Protein AF-A0A3D5UVD1-F1 (afdb_monomer_lite)

Secondary structure (DSSP, 8-state):
-------------SHHHHHHHHHHTT-HHHHHHHHHTEEEEEEETTEEEEEEPTT---

Foldseek 3Di:
DDPDDPDPDQWCPDLVSVLVVCVVVVVVVVNCCSVPFWDWPDDDGVDTDIDTDPPRDD

Structure (mmCIF, N/CA/C/O backbone):
data_AF-A0A3D5UVD1-F1
#
_entry.id   AF-A0A3D5UVD1-F1
#
loop_
_atom_site.group_PDB
_atom_site.id
_atom_site.type_symbol
_atom_site.label_atom_id
_atom_site.label_alt_id
_atom_site.label_comp_id
_atom_site.label_asym_id
_atom_site.label_entity_id
_atom_site.label_seq_id
_atom_site.pdbx_PDB_ins_code
_atom_site.Cartn_x
_atom_site.Cartn_y
_atom_site.Cartn_z
_atom_site.occupancy
_atom_site.B_iso_or_equiv
_atom_site.auth_seq_id
_atom_site.auth_comp_id
_atom_site.auth_asym_id
_atom_site.auth_atom_id
_atom_site.pdbx_PDB_model_num
ATOM 1 N N . PRO A 1 1 ? -18.752 -9.306 32.903 1.00 59.72 1 PRO A N 1
ATOM 2 C CA . PRO A 1 1 ? -18.295 -9.051 31.515 1.00 59.72 1 PRO A CA 1
ATOM 3 C C . PRO A 1 1 ? -17.316 -7.868 31.479 1.00 59.72 1 PRO A C 1
ATOM 5 O O . PRO A 1 1 ? -17.711 -6.746 31.778 1.00 59.72 1 PRO A O 1
ATOM 8 N N . ALA A 1 2 ? -16.035 -8.122 31.205 1.00 62.31 2 ALA A N 1
ATOM 9 C CA . ALA A 1 2 ? -15.058 -7.050 31.016 1.00 62.31 2 ALA A CA 1
ATOM 10 C C . ALA A 1 2 ? -15.227 -6.450 29.606 1.00 62.31 2 ALA A C 1
ATOM 12 O O . ALA A 1 2 ? -15.431 -7.218 28.662 1.00 62.31 2 ALA A O 1
ATOM 13 N N . PRO A 1 3 ? -15.177 -5.117 29.437 1.00 66.50 3 PRO A N 1
ATOM 14 C CA . PRO A 1 3 ? -15.217 -4.511 28.114 1.00 66.50 3 PRO A CA 1
ATOM 15 C C . PRO A 1 3 ? -13.971 -4.946 27.337 1.00 66.50 3 PRO A C 1
ATOM 17 O O . PRO A 1 3 ? -12.845 -4.743 27.792 1.00 66.50 3 PRO A O 1
ATOM 20 N N . ALA A 1 4 ? -14.176 -5.575 26.179 1.00 69.62 4 ALA A N 1
ATOM 21 C CA . ALA A 1 4 ? -13.100 -5.874 25.250 1.00 69.62 4 ALA A CA 1
ATOM 22 C C . ALA A 1 4 ? -12.477 -4.544 24.813 1.00 69.62 4 ALA A C 1
ATOM 24 O O . ALA A 1 4 ? -13.125 -3.726 24.161 1.00 69.62 4 ALA A O 1
ATOM 25 N N . GLN A 1 5 ? -11.239 -4.300 25.236 1.00 64.94 5 GLN A N 1
ATOM 26 C CA . GLN A 1 5 ? -10.472 -3.147 24.795 1.00 64.94 5 GLN A CA 1
ATOM 27 C C . GLN A 1 5 ? -10.265 -3.304 23.288 1.00 64.94 5 GLN A C 1
ATOM 29 O O . GLN A 1 5 ? -9.620 -4.255 22.849 1.00 64.94 5 GLN A O 1
ATOM 34 N N . ALA A 1 6 ? -10.868 -2.416 22.496 1.00 64.12 6 ALA A N 1
ATOM 35 C CA . ALA A 1 6 ? -10.646 -2.373 21.062 1.00 64.12 6 ALA A CA 1
ATOM 36 C C . ALA A 1 6 ? -9.167 -2.047 20.833 1.00 64.12 6 ALA A C 1
ATOM 38 O O . ALA A 1 6 ? -8.743 -0.899 20.964 1.00 64.12 6 ALA A O 1
ATOM 39 N N . VAL A 1 7 ? -8.364 -3.077 20.561 1.00 64.50 7 VAL A N 1
ATOM 40 C CA . VAL A 1 7 ? -6.996 -2.891 20.090 1.00 64.50 7 VAL A CA 1
ATOM 41 C C . VAL A 1 7 ? -7.087 -2.073 18.805 1.00 64.50 7 VAL A C 1
ATOM 43 O O . VAL A 1 7 ? -7.827 -2.475 17.900 1.00 64.50 7 VAL A O 1
ATOM 46 N N . PRO A 1 8 ? -6.409 -0.914 18.720 1.00 61.16 8 PRO A N 1
ATOM 47 C CA . PRO A 1 8 ? -6.420 -0.115 17.510 1.00 61.16 8 PRO A CA 1
ATOM 48 C C . PRO A 1 8 ? -5.891 -0.992 16.381 1.00 61.16 8 PRO A C 1
ATOM 50 O O . PRO A 1 8 ? -4.712 -1.341 16.333 1.00 61.16 8 PRO A O 1
ATOM 53 N N . THR A 1 9 ? -6.805 -1.414 15.513 1.00 67.75 9 THR A N 1
ATOM 54 C CA . THR A 1 9 ? -6.459 -2.183 14.330 1.00 67.75 9 THR A CA 1
ATOM 55 C C . THR A 1 9 ? -5.879 -1.176 13.362 1.00 67.75 9 THR A C 1
ATOM 57 O O . THR A 1 9 ? -6.584 -0.284 12.896 1.00 67.75 9 THR A O 1
ATOM 60 N N . LEU A 1 10 ? -4.570 -1.262 13.133 1.00 69.50 10 LEU A N 1
ATOM 61 C CA . LEU A 1 10 ? -3.921 -0.454 12.117 1.00 69.50 10 LEU A CA 1
ATOM 62 C C . LEU A 1 10 ? -4.537 -0.832 10.767 1.00 69.50 10 LEU A C 1
ATOM 64 O O . LEU A 1 10 ? -4.322 -1.936 10.269 1.00 69.50 10 LEU A O 1
ATOM 68 N N . MET A 1 11 ? -5.344 0.066 10.214 1.00 70.06 11 MET A N 1
ATOM 69 C CA . MET A 1 11 ? -6.086 -0.177 8.988 1.00 70.06 11 MET A CA 1
ATOM 70 C C . MET A 1 11 ? -5.392 0.542 7.839 1.00 70.06 11 MET A C 1
ATOM 72 O O . MET A 1 11 ? -5.525 1.749 7.669 1.00 70.06 11 MET A O 1
ATOM 76 N N . LEU A 1 12 ? -4.615 -0.218 7.074 1.00 77.69 12 LEU A N 1
ATOM 77 C CA . LEU A 1 12 ? -3.890 0.282 5.913 1.00 77.69 12 LEU A CA 1
ATOM 78 C C . LEU A 1 12 ? -4.870 0.375 4.743 1.00 77.69 12 LEU A C 1
ATOM 80 O O . LEU A 1 12 ? -5.287 -0.651 4.209 1.00 77.69 12 LEU A O 1
ATOM 84 N N . SER A 1 13 ? -5.263 1.595 4.380 1.00 76.19 13 SER A N 1
ATOM 85 C CA . SER A 1 13 ? -6.237 1.821 3.298 1.00 76.19 13 SER A CA 1
ATOM 86 C C . SER A 1 13 ? -5.574 2.189 1.966 1.00 76.19 13 SER A C 1
ATOM 88 O O . SER A 1 13 ? -6.198 2.056 0.917 1.00 76.19 13 SER A O 1
ATOM 90 N N . SER A 1 14 ? -4.309 2.620 2.009 1.00 76.06 14 SER A N 1
ATOM 91 C CA . SER A 1 14 ? -3.543 3.111 0.859 1.00 76.06 14 SER A CA 1
ATOM 92 C C . SER A 1 14 ? -2.049 2.824 1.017 1.00 76.06 14 SER A C 1
ATOM 94 O O . SER A 1 14 ? -1.567 2.516 2.109 1.00 76.06 14 SER A O 1
ATOM 96 N N . ILE A 1 15 ? -1.277 2.993 -0.063 1.00 78.25 15 ILE A N 1
ATOM 97 C CA . ILE A 1 15 ? 0.183 2.805 -0.005 1.00 78.25 15 ILE A CA 1
ATOM 98 C C . ILE A 1 15 ? 0.855 3.849 0.873 1.00 78.25 15 ILE A C 1
ATOM 100 O O . ILE A 1 15 ? 1.841 3.543 1.531 1.00 78.25 15 ILE A O 1
ATOM 104 N N . GLU A 1 16 ? 0.299 5.058 0.921 1.00 80.81 16 GLU A N 1
ATOM 105 C CA . GLU A 1 16 ? 0.773 6.141 1.780 1.00 80.81 16 GLU A CA 1
ATOM 106 C C . GLU A 1 16 ? 0.740 5.733 3.257 1.00 80.81 16 GLU A C 1
ATOM 108 O O . GLU A 1 16 ? 1.697 5.997 3.980 1.00 80.81 16 GLU A O 1
ATOM 113 N N . ASP A 1 17 ? -0.292 4.997 3.680 1.00 81.19 17 ASP A N 1
ATOM 114 C CA . ASP A 1 17 ? -0.402 4.422 5.026 1.00 81.19 17 ASP A CA 1
ATOM 115 C C . ASP A 1 17 ? 0.701 3.387 5.294 1.00 81.19 17 ASP A C 1
ATOM 117 O O . ASP A 1 17 ? 1.2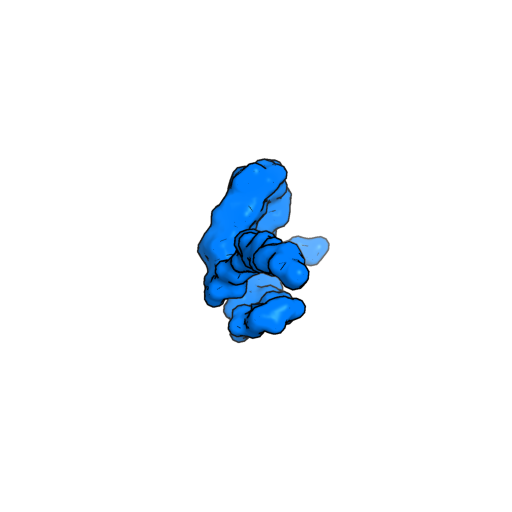95 3.357 6.373 1.00 81.19 17 ASP A O 1
ATOM 121 N N . VAL A 1 18 ? 1.043 2.570 4.292 1.00 79.69 18 VAL A N 1
ATOM 122 C CA . VAL A 1 18 ? 2.151 1.606 4.391 1.00 79.69 18 VAL A CA 1
ATOM 123 C C . VAL A 1 18 ? 3.493 2.332 4.466 1.00 79.69 18 VAL A C 1
ATOM 125 O O . VAL A 1 18 ? 4.320 2.011 5.312 1.00 79.69 18 VAL A O 1
ATOM 128 N N . VAL A 1 19 ? 3.715 3.348 3.633 1.00 81.88 19 VAL A N 1
ATOM 129 C CA . VAL A 1 19 ? 4.934 4.170 3.651 1.00 81.88 19 VAL A CA 1
ATOM 130 C C . VAL A 1 19 ? 5.069 4.903 4.990 1.00 81.88 19 VAL A C 1
ATOM 132 O O . VAL A 1 19 ? 6.166 4.951 5.550 1.00 81.88 19 VAL A O 1
ATOM 135 N N . ALA A 1 20 ? 3.967 5.413 5.545 1.00 83.88 20 ALA A N 1
ATOM 136 C CA . ALA A 1 20 ? 3.925 6.042 6.862 1.00 83.88 20 A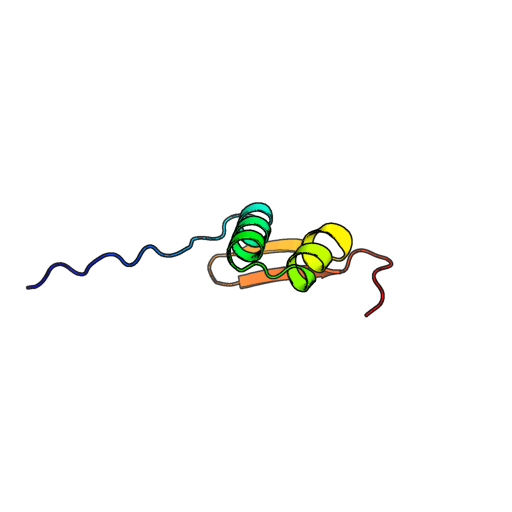LA A CA 1
ATOM 137 C C . ALA A 1 20 ? 4.222 5.040 7.989 1.00 83.88 20 ALA A C 1
ATOM 139 O O . ALA A 1 20 ? 4.988 5.355 8.904 1.00 83.88 20 ALA A O 1
ATOM 140 N N . LEU A 1 21 ? 3.692 3.815 7.903 1.00 84.50 21 LEU A N 1
ATOM 141 C CA . LEU A 1 21 ? 4.014 2.736 8.837 1.00 84.50 21 LEU A CA 1
ATOM 142 C C . LEU A 1 21 ? 5.503 2.379 8.783 1.00 84.50 21 LEU A C 1
ATOM 144 O O . LEU A 1 21 ? 6.162 2.308 9.818 1.00 84.50 21 LEU A O 1
ATOM 148 N N . LEU A 1 22 ? 6.059 2.226 7.583 1.00 84.19 22 LEU A N 1
ATOM 149 C CA . LEU A 1 22 ? 7.474 1.913 7.389 1.00 84.19 22 LEU A CA 1
ATOM 150 C C . LEU A 1 22 ? 8.381 3.053 7.857 1.00 84.19 22 LEU A C 1
ATOM 152 O O . LEU A 1 22 ? 9.443 2.798 8.425 1.00 84.19 22 LEU A O 1
ATOM 156 N N . ALA A 1 23 ? 7.961 4.307 7.681 1.00 82.50 23 ALA A N 1
ATOM 157 C CA . ALA A 1 23 ? 8.650 5.464 8.241 1.00 82.50 23 ALA A CA 1
ATOM 158 C C . ALA A 1 23 ? 8.633 5.438 9.779 1.00 82.50 23 ALA A C 1
ATOM 160 O O . ALA A 1 23 ? 9.666 5.688 10.404 1.00 82.50 23 ALA A O 1
ATOM 161 N N . LYS A 1 24 ? 7.499 5.068 10.388 1.00 85.12 24 LYS A N 1
ATOM 162 C CA . LYS A 1 24 ? 7.355 4.912 11.843 1.00 85.12 24 LYS A CA 1
ATOM 163 C C . LYS A 1 24 ? 8.233 3.784 12.393 1.00 85.12 24 LYS A C 1
ATOM 165 O O . LYS A 1 24 ? 8.850 3.957 13.440 1.00 85.12 24 LYS A O 1
ATOM 170 N N . GLU A 1 25 ? 8.353 2.675 11.667 1.00 84.25 25 GLU A N 1
ATOM 171 C CA . GLU A 1 25 ? 9.253 1.561 12.003 1.00 84.25 25 GLU A CA 1
ATOM 172 C C . GLU A 1 25 ? 10.718 1.808 11.605 1.00 84.25 25 GLU A C 1
ATOM 174 O O . GLU A 1 25 ? 11.585 0.976 11.869 1.00 84.25 25 GLU A O 1
ATOM 179 N N .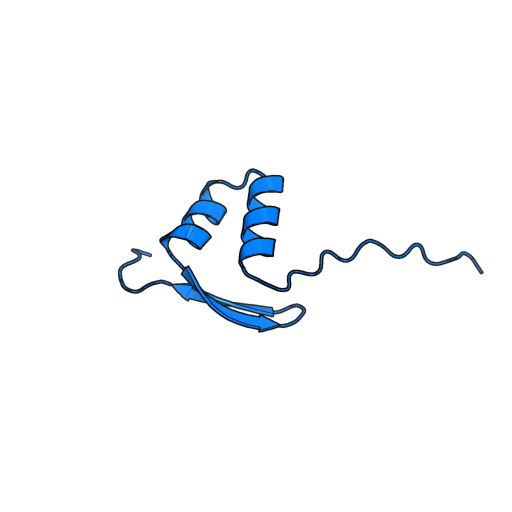 ARG A 1 26 ? 11.027 2.961 10.988 1.00 84.69 26 ARG A N 1
ATOM 180 C CA . ARG A 1 26 ? 12.359 3.312 10.455 1.00 84.69 26 ARG A CA 1
ATOM 181 C C . ARG A 1 26 ? 12.903 2.257 9.486 1.00 84.69 26 ARG A C 1
ATOM 183 O O . ARG A 1 26 ? 14.115 2.097 9.337 1.00 84.69 26 ARG A O 1
ATOM 190 N N . ASN A 1 27 ? 12.015 1.570 8.773 1.00 82.56 27 ASN A N 1
ATOM 191 C CA . ASN A 1 27 ? 12.378 0.587 7.767 1.00 82.56 27 ASN A CA 1
ATOM 192 C C . ASN A 1 27 ? 12.686 1.280 6.431 1.00 82.56 27 ASN A C 1
ATOM 194 O O . ASN A 1 27 ? 11.876 1.312 5.506 1.00 82.56 27 ASN A O 1
ATOM 198 N N . ILE A 1 28 ? 13.881 1.871 6.345 1.00 82.44 28 ILE A N 1
ATOM 199 C CA . ILE A 1 28 ? 14.299 2.701 5.204 1.00 82.44 28 ILE A CA 1
ATOM 200 C C . ILE A 1 28 ? 14.366 1.898 3.902 1.00 82.44 28 ILE A C 1
ATOM 202 O O . ILE A 1 28 ? 14.003 2.407 2.847 1.00 82.44 28 ILE A O 1
ATOM 206 N N . ARG A 1 29 ? 14.811 0.638 3.967 1.00 79.94 29 ARG A N 1
ATOM 207 C CA . ARG A 1 29 ? 15.013 -0.206 2.782 1.00 79.94 29 ARG A CA 1
ATOM 208 C C . ARG A 1 29 ? 13.685 -0.569 2.125 1.00 79.94 29 ARG A C 1
ATOM 210 O O . ARG A 1 29 ? 13.555 -0.437 0.912 1.00 79.94 29 ARG A O 1
ATOM 217 N N . LEU A 1 30 ? 12.698 -0.972 2.930 1.00 79.31 30 LEU A N 1
ATOM 218 C CA . LEU A 1 30 ? 11.368 -1.300 2.426 1.00 79.31 30 LEU A CA 1
ATOM 219 C C . LEU A 1 30 ? 10.624 -0.039 1.973 1.00 79.31 30 LEU A C 1
ATOM 221 O O . LEU A 1 30 ? 9.983 -0.064 0.930 1.00 79.31 30 LEU A O 1
ATOM 225 N N . LYS A 1 31 ? 10.773 1.078 2.701 1.0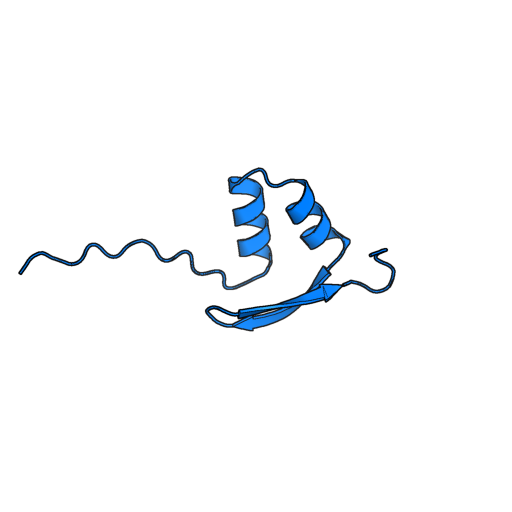0 79.44 31 LYS A N 1
ATOM 226 C CA . LYS A 1 31 ? 10.218 2.379 2.303 1.00 79.44 31 LYS A CA 1
ATOM 227 C C . LYS A 1 31 ? 10.712 2.788 0.910 1.00 79.44 31 LYS A C 1
ATOM 229 O O . LYS A 1 31 ? 9.897 3.073 0.046 1.00 79.44 31 LYS A O 1
ATOM 234 N N . HIS A 1 32 ? 12.022 2.709 0.662 1.00 81.75 32 HIS A N 1
ATOM 235 C CA . HIS A 1 32 ? 12.606 3.044 -0.642 1.00 81.75 32 HIS A CA 1
ATOM 236 C C . HIS A 1 32 ? 12.128 2.109 -1.759 1.00 81.75 32 HIS A C 1
ATOM 238 O O . HIS A 1 32 ? 11.870 2.561 -2.870 1.00 81.75 32 HIS A O 1
ATOM 244 N N . ALA A 1 33 ? 11.984 0.812 -1.470 1.00 79.00 33 ALA A N 1
ATOM 245 C CA . ALA A 1 33 ? 11.442 -0.147 -2.427 1.00 79.00 33 ALA A CA 1
ATOM 246 C C . ALA A 1 33 ? 9.974 0.159 -2.77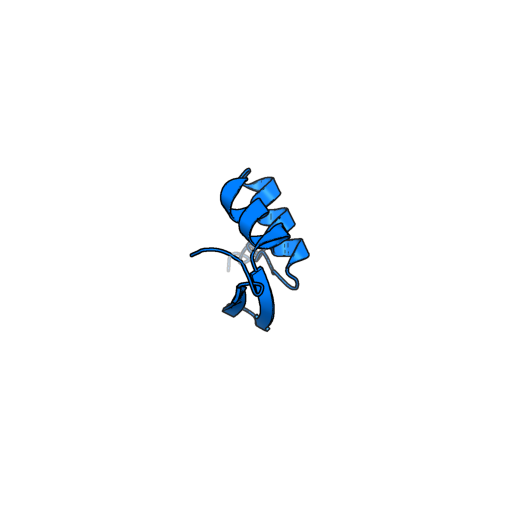1 1.00 79.00 33 ALA A C 1
ATOM 248 O O . ALA A 1 33 ? 9.601 0.084 -3.938 1.00 79.00 33 ALA A O 1
ATOM 249 N N . LEU A 1 34 ? 9.163 0.561 -1.784 1.00 78.38 34 LEU A N 1
ATOM 250 C CA . LEU A 1 34 ? 7.787 1.013 -2.009 1.00 78.38 34 LEU A CA 1
ATOM 251 C C . LEU A 1 34 ? 7.690 2.350 -2.746 1.00 78.38 34 LEU A C 1
ATOM 253 O O . LEU A 1 34 ? 6.792 2.515 -3.561 1.00 78.38 34 LEU A O 1
ATOM 257 N N . GLU A 1 35 ? 8.598 3.287 -2.486 1.00 78.69 35 GLU A N 1
ATOM 258 C CA . GLU A 1 35 ? 8.591 4.604 -3.130 1.00 78.69 35 GLU A CA 1
ATOM 259 C C . GLU A 1 35 ? 9.126 4.567 -4.570 1.00 78.69 35 GLU A C 1
ATOM 261 O O . GLU A 1 35 ? 8.634 5.308 -5.417 1.00 78.69 35 GLU A O 1
ATOM 266 N N . ALA A 1 36 ? 10.131 3.732 -4.854 1.00 78.94 36 ALA A N 1
ATOM 267 C CA . ALA A 1 36 ? 10.865 3.763 -6.123 1.00 78.94 36 ALA A CA 1
ATOM 268 C C . ALA A 1 36 ? 10.734 2.492 -6.976 1.00 78.94 36 ALA A C 1
ATOM 270 O O . ALA A 1 36 ? 11.083 2.525 -8.153 1.00 78.94 36 ALA A O 1
ATOM 271 N N . GLY A 1 37 ? 10.283 1.375 -6.399 1.00 71.69 37 GLY A N 1
ATOM 272 C CA . GLY A 1 37 ? 10.402 0.055 -7.023 1.00 71.69 37 GLY A CA 1
ATOM 273 C C . GLY A 1 37 ? 9.102 -0.725 -7.181 1.00 71.69 37 GLY A C 1
ATOM 274 O O . GLY A 1 37 ? 9.083 -1.696 -7.932 1.00 71.69 37 GLY A O 1
ATOM 275 N N . VAL A 1 38 ? 8.007 -0.340 -6.519 1.00 75.50 38 VAL A N 1
ATOM 276 C CA . VAL A 1 38 ? 6.722 -1.041 -6.646 1.00 75.50 38 VAL A CA 1
ATOM 277 C C . VAL A 1 38 ? 5.554 -0.069 -6.768 1.00 75.50 38 VAL A C 1
ATOM 279 O O . VAL A 1 38 ? 5.538 1.004 -6.178 1.00 75.50 38 VAL A O 1
ATOM 282 N N . ARG A 1 39 ? 4.544 -0.471 -7.535 1.00 74.69 39 ARG A N 1
ATOM 283 C CA . ARG A 1 39 ? 3.222 0.149 -7.567 1.00 74.69 39 ARG A CA 1
ATOM 284 C C . ARG A 1 39 ? 2.208 -0.787 -6.941 1.00 74.69 39 ARG A C 1
ATOM 286 O O . ARG A 1 39 ? 2.338 -2.009 -6.986 1.00 74.69 39 ARG A O 1
ATOM 293 N N . VAL A 1 40 ? 1.146 -0.210 -6.422 1.00 73.00 40 VAL A N 1
ATOM 294 C CA . VAL A 1 40 ? 0.025 -0.974 -5.888 1.00 73.00 40 VAL A CA 1
ATOM 295 C C . VAL A 1 40 ? -0.899 -1.378 -7.005 1.00 73.00 40 VAL A C 1
ATOM 297 O O . VAL A 1 40 ? -1.259 -0.553 -7.840 1.00 73.00 40 VAL A O 1
ATOM 300 N N . VAL A 1 41 ? -1.299 -2.641 -6.986 1.00 74.56 41 VAL A N 1
ATOM 301 C CA . VAL A 1 41 ? -2.292 -3.178 -7.913 1.00 74.56 41 VAL A CA 1
ATOM 302 C C . VAL A 1 41 ? -3.640 -3.348 -7.223 1.00 74.56 41 VAL A C 1
ATOM 304 O O . VAL A 1 41 ? -4.666 -3.084 -7.839 1.00 74.56 41 VAL A O 1
ATOM 307 N N . SER A 1 42 ? -3.642 -3.742 -5.944 1.00 74.00 42 SER A N 1
ATOM 308 C CA . SER A 1 42 ? -4.860 -3.855 -5.140 1.00 74.00 42 SER A CA 1
ATOM 309 C C . SER A 1 42 ? -4.585 -3.672 -3.646 1.00 74.00 42 SER A C 1
ATOM 311 O O . SER A 1 42 ? -3.588 -4.179 -3.125 1.00 74.00 42 SER A O 1
ATOM 313 N N . PHE A 1 43 ? -5.496 -2.978 -2.961 1.00 75.81 43 PHE A N 1
ATOM 314 C CA . PHE A 1 43 ? -5.566 -2.907 -1.502 1.00 75.81 43 PHE A CA 1
ATOM 315 C C . PHE A 1 43 ? -6.874 -3.522 -1.026 1.00 75.81 43 PHE A C 1
ATOM 317 O O . PHE A 1 43 ? -7.945 -2.963 -1.249 1.00 75.81 43 PHE A O 1
ATOM 324 N N . GLU A 1 44 ? -6.772 -4.640 -0.318 1.00 74.31 44 GLU A N 1
ATOM 325 C CA . GLU A 1 44 ? -7.877 -5.246 0.412 1.00 74.31 44 GLU A CA 1
ATOM 326 C C . GLU A 1 44 ? -7.510 -5.431 1.888 1.00 74.31 44 GLU A C 1
ATOM 328 O O . GLU A 1 44 ? -6.343 -5.540 2.277 1.00 74.31 44 GLU A O 1
ATOM 333 N N . ALA A 1 45 ? -8.528 -5.477 2.747 1.00 70.19 45 ALA A N 1
ATOM 334 C CA . ALA A 1 45 ? -8.332 -5.714 4.170 1.00 70.19 45 ALA A CA 1
ATOM 335 C C . ALA A 1 45 ? -7.674 -7.090 4.393 1.00 70.19 45 ALA A C 1
ATOM 337 O O . ALA A 1 45 ? -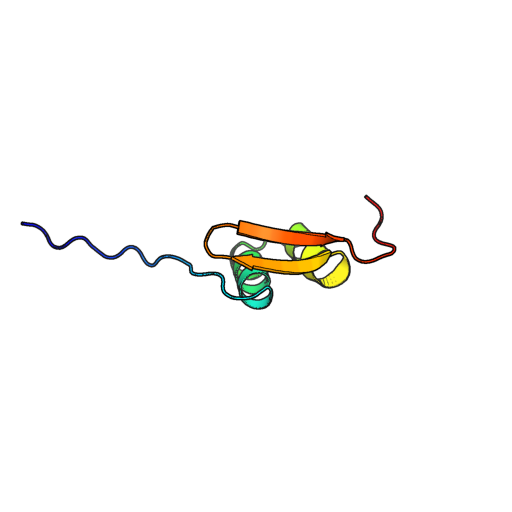8.281 -8.130 4.152 1.00 70.19 45 ALA A O 1
ATOM 338 N N . GLY A 1 46 ? -6.417 -7.091 4.847 1.00 72.38 46 GLY A N 1
ATOM 339 C CA . GLY A 1 46 ? -5.622 -8.307 5.054 1.00 72.38 46 GLY A CA 1
ATOM 340 C C . GLY A 1 46 ? -4.869 -8.817 3.818 1.00 72.38 46 GLY A C 1
ATOM 341 O O . GLY A 1 46 ? -4.167 -9.822 3.926 1.00 72.38 46 GLY A O 1
ATOM 342 N N . ARG A 1 47 ? -4.958 -8.138 2.664 1.00 73.88 47 ARG A N 1
ATOM 343 C CA . ARG A 1 47 ? -4.243 -8.510 1.434 1.00 73.88 47 ARG A CA 1
ATOM 344 C C . ARG A 1 47 ? -3.808 -7.269 0.656 1.00 73.88 47 ARG A C 1
ATOM 346 O O . ARG A 1 47 ? -4.633 -6.482 0.215 1.00 73.88 47 ARG A O 1
ATOM 353 N N . ILE A 1 48 ? -2.505 -7.120 0.446 1.00 77.38 48 ILE A N 1
ATOM 354 C CA . ILE A 1 48 ? -1.945 -6.031 -0.361 1.00 77.38 48 ILE A CA 1
ATOM 355 C C . ILE A 1 48 ? -1.249 -6.670 -1.556 1.00 77.38 48 ILE A C 1
ATOM 357 O O . ILE A 1 48 ? -0.313 -7.448 -1.373 1.00 77.38 48 ILE A O 1
ATOM 361 N N . GLU A 1 49 ? -1.703 -6.357 -2.767 1.00 77.75 49 GLU A N 1
ATOM 362 C CA . GLU A 1 49 ? -1.022 -6.776 -3.991 1.00 77.75 49 GLU A CA 1
ATOM 363 C C . GLU A 1 49 ? -0.195 -5.619 -4.543 1.00 77.75 49 GLU A C 1
ATOM 365 O O . GLU A 1 49 ? -0.717 -4.565 -4.921 1.00 77.75 49 GLU A O 1
ATOM 370 N N . ILE A 1 50 ? 1.117 -5.841 -4.593 1.00 77.50 50 ILE A N 1
ATOM 371 C CA . ILE A 1 50 ? 2.110 -4.923 -5.144 1.00 77.50 50 ILE A CA 1
ATOM 372 C C . ILE A 1 50 ? 2.743 -5.549 -6.384 1.00 77.50 50 ILE A C 1
ATOM 374 O O . ILE A 1 50 ? 3.033 -6.744 -6.411 1.00 77.50 50 ILE A O 1
ATOM 378 N N . ALA A 1 51 ? 2.965 -4.736 -7.409 1.00 75.38 51 ALA A N 1
ATOM 379 C CA . ALA A 1 51 ? 3.710 -5.116 -8.598 1.00 75.38 51 ALA A CA 1
ATOM 380 C C . ALA A 1 51 ? 4.977 -4.265 -8.686 1.00 75.38 51 ALA A C 1
ATOM 382 O O . ALA A 1 51 ? 4.897 -3.054 -8.469 1.00 75.38 51 ALA A O 1
ATOM 383 N N . PRO A 1 52 ? 6.134 -4.848 -9.030 1.00 74.50 52 PRO A N 1
ATOM 384 C CA . PRO A 1 52 ? 7.317 -4.059 -9.321 1.00 74.50 52 PRO A CA 1
ATOM 385 C C . PRO A 1 52 ? 7.058 -3.094 -10.478 1.00 74.50 52 PRO A C 1
ATOM 387 O O . PRO A 1 52 ? 6.338 -3.405 -11.430 1.00 74.50 52 PRO A O 1
ATOM 390 N N . LEU A 1 53 ? 7.635 -1.901 -10.373 1.00 72.69 53 LEU A N 1
ATOM 391 C CA . LEU A 1 53 ? 7.679 -0.951 -11.474 1.00 72.69 53 LEU A CA 1
ATOM 392 C C . LEU A 1 53 ? 8.600 -1.507 -12.563 1.00 72.69 53 LEU A C 1
ATOM 394 O O . LEU A 1 53 ? 9.645 -2.096 -12.263 1.00 72.69 53 LEU A O 1
ATOM 398 N N . GLU A 1 54 ? 8.203 -1.328 -13.823 1.00 64.38 54 GLU A N 1
ATOM 399 C CA . GLU A 1 54 ? 8.990 -1.767 -14.976 1.00 64.38 54 GLU A CA 1
ATOM 400 C C . GLU A 1 54 ? 10.394 -1.146 -14.906 1.00 64.38 54 GLU A C 1
ATOM 402 O O . GLU A 1 54 ? 10.541 0.074 -14.867 1.00 64.38 54 GLU A O 1
ATOM 407 N N . GLY A 1 55 ? 11.423 -1.998 -14.840 1.00 63.97 55 GLY A N 1
ATOM 408 C CA . GLY A 1 55 ? 12.824 -1.579 -14.706 1.00 63.97 55 GLY A CA 1
ATOM 409 C C . GLY A 1 55 ? 13.431 -1.701 -13.304 1.00 63.97 55 GLY A C 1
ATOM 410 O O . GLY A 1 55 ? 14.612 -1.402 -13.147 1.00 63.97 55 GLY A O 1
ATOM 411 N N . THR A 1 56 ? 12.685 -2.169 -12.298 1.00 58.44 56 THR A N 1
ATOM 412 C CA . THR A 1 56 ? 13.244 -2.435 -10.958 1.00 58.44 56 THR A CA 1
ATOM 413 C C . THR A 1 56 ? 14.025 -3.758 -10.972 1.00 58.44 56 THR A C 1
ATOM 415 O O . THR A 1 56 ? 13.413 -4.800 -11.217 1.00 58.44 56 THR A O 1
ATOM 418 N N . PRO A 1 57 ? 15.356 -3.765 -10.750 1.00 58.00 57 PRO A N 1
ATOM 419 C CA . PRO A 1 57 ? 16.122 -5.008 -10.691 1.00 58.00 57 PRO A CA 1
ATOM 420 C C . PRO A 1 57 ? 15.728 -5.810 -9.438 1.00 58.00 57 PRO A C 1
ATOM 422 O O . PRO A 1 57 ? 15.657 -5.246 -8.346 1.00 58.00 57 PRO A O 1
ATOM 425 N N . ASN A 1 58 ? 15.438 -7.102 -9.630 1.00 57.25 58 ASN A N 1
ATOM 426 C CA . ASN A 1 58 ? 15.106 -8.080 -8.581 1.00 57.25 58 ASN A CA 1
ATOM 427 C C . ASN A 1 58 ? 16.327 -8.445 -7.727 1.00 57.25 58 ASN A C 1
ATOM 429 O O . ASN A 1 58 ? 17.402 -8.668 -8.332 1.00 57.25 58 ASN A O 1
#

pLDDT: mean 74.29, std 7.56, range [57.25, 85.12]

Sequence (58 aa):
PAPAQAVPTLMLSSIEDVVALLAKERNIRLKHALEAGVRVVSFEAGRIEIAPLEGTPN

Radius of gyration: 14.75 Å; chains: 1; bounding box: 34×15×46 Å